Protein AF-A0A9Q7QWU2-F1 (afdb_monomer_lite)

Sequence (119 aa):
MKLTDIYSKIISEEPYNDMDVFFANYESFEEIPLVSRYSRLKLLKDELSGSGASSFLTGLAVFLLNTLRLLEVSRSESVFFAVTFTDFEGLEEQGTLIPNIFIYPKPASVGFFGKITRK

Structure (mmCIF, N/CA/C/O backbone):
data_AF-A0A9Q7QWU2-F1
#
_entry.id   AF-A0A9Q7QWU2-F1
#
loop_
_atom_site.group_PDB
_atom_site.id
_atom_site.type_symbol
_atom_site.label_atom_id
_atom_site.label_alt_id
_atom_site.label_comp_id
_atom_site.label_asym_id
_atom_site.label_entity_id
_atom_site.label_seq_id
_atom_site.pdbx_PDB_ins_code
_atom_site.Cartn_x
_atom_site.Cartn_y
_atom_site.Cartn_z
_atom_site.occupancy
_atom_site.B_iso_or_equiv
_atom_site.auth_seq_id
_atom_site.auth_comp_id
_atom_site.auth_asym_id
_atom_site.auth_atom_id
_atom_site.pdbx_PDB_model_num
ATOM 1 N N . MET A 1 1 ? -2.645 -2.140 22.406 1.00 55.16 1 MET A N 1
ATOM 2 C CA . MET A 1 1 ? -2.453 -3.444 21.731 1.00 55.16 1 MET A CA 1
ATOM 3 C C . MET A 1 1 ? -0.994 -3.574 21.271 1.00 55.16 1 MET A C 1
ATOM 5 O O . MET A 1 1 ? -0.345 -2.538 21.154 1.00 55.16 1 MET A O 1
ATOM 9 N N . LYS A 1 2 ? -0.432 -4.779 21.067 1.00 70.44 2 LYS A N 1
ATOM 10 C CA . LYS A 1 2 ? 0.942 -4.916 20.529 1.00 70.44 2 LYS A CA 1
ATOM 11 C C . LYS A 1 2 ? 0.918 -4.763 19.002 1.00 70.44 2 LYS A C 1
ATOM 13 O O . LYS A 1 2 ? -0.087 -5.065 18.368 1.00 70.44 2 LYS A O 1
ATOM 18 N N . LEU A 1 3 ? 2.031 -4.343 18.393 1.00 64.19 3 LEU A N 1
ATOM 19 C CA . LEU A 1 3 ? 2.160 -4.207 16.928 1.00 64.19 3 LEU A CA 1
ATOM 20 C C . LEU A 1 3 ? 1.817 -5.515 16.181 1.00 64.19 3 LEU A C 1
ATOM 22 O O . LEU A 1 3 ? 1.286 -5.496 15.075 1.00 64.19 3 LEU A O 1
ATOM 26 N N . THR A 1 4 ? 2.075 -6.653 16.828 1.00 70.06 4 THR A N 1
ATOM 27 C CA . THR A 1 4 ? 1.744 -8.005 16.359 1.00 70.06 4 THR A CA 1
ATOM 28 C C . THR A 1 4 ? 0.251 -8.225 16.142 1.00 70.06 4 THR A C 1
ATOM 30 O O . THR A 1 4 ? -0.129 -8.990 15.263 1.00 70.06 4 THR A O 1
ATOM 33 N N . ASP A 1 5 ? -0.593 -7.545 16.914 1.00 72.31 5 ASP A N 1
ATOM 34 C CA . ASP A 1 5 ? -2.045 -7.687 16.839 1.00 72.31 5 ASP A CA 1
ATOM 35 C C . ASP A 1 5 ? -2.628 -6.856 15.683 1.00 72.31 5 ASP A C 1
ATOM 37 O O . ASP A 1 5 ? -3.619 -7.245 15.072 1.00 72.31 5 ASP A O 1
ATOM 41 N N . ILE A 1 6 ? -1.984 -5.731 15.343 1.00 69.38 6 ILE A N 1
ATOM 42 C CA . ILE A 1 6 ? -2.285 -4.959 14.125 1.00 69.38 6 ILE A CA 1
ATOM 43 C C . ILE A 1 6 ? -1.855 -5.763 12.895 1.00 69.38 6 ILE A C 1
ATOM 45 O O . ILE A 1 6 ? -2.597 -5.855 11.917 1.00 69.38 6 ILE A O 1
ATOM 49 N N . TYR A 1 7 ? -0.677 -6.391 12.956 1.00 70.69 7 TYR A N 1
ATOM 50 C CA . TYR A 1 7 ? -0.184 -7.221 11.864 1.00 70.69 7 TYR A CA 1
ATOM 51 C C . TYR A 1 7 ? -1.113 -8.410 11.581 1.00 70.69 7 TYR A C 1
ATOM 53 O O . TYR A 1 7 ? -1.537 -8.574 10.444 1.00 70.69 7 TYR A O 1
ATOM 61 N N . SER A 1 8 ? -1.496 -9.184 12.599 1.00 72.12 8 SER A N 1
ATOM 62 C CA . SER A 1 8 ? -2.302 -10.404 12.424 1.00 72.12 8 SER A CA 1
ATOM 63 C C . SER A 1 8 ? -3.766 -10.173 12.042 1.00 72.12 8 SER A C 1
ATOM 65 O O . SER A 1 8 ? -4.400 -11.064 11.491 1.00 72.12 8 SER A O 1
ATOM 67 N N . LYS A 1 9 ? -4.343 -9.012 12.372 1.00 72.12 9 LYS A N 1
ATOM 68 C CA . LYS A 1 9 ? -5.763 -8.725 12.097 1.00 72.12 9 LYS A CA 1
ATOM 69 C C . LYS A 1 9 ? -5.988 -7.926 10.820 1.00 72.12 9 LYS A C 1
ATOM 71 O O . LYS A 1 9 ? -7.108 -7.892 10.313 1.00 72.12 9 LYS A O 1
ATOM 76 N N . ILE A 1 10 ? -4.964 -7.207 10.364 1.00 73.62 10 ILE A N 1
ATOM 77 C CA . ILE A 1 10 ? -5.092 -6.236 9.277 1.00 73.62 10 ILE A CA 1
ATOM 78 C C . ILE A 1 10 ? -4.071 -6.552 8.195 1.00 73.62 10 ILE A C 1
ATOM 80 O O . ILE A 1 10 ? -4.471 -6.886 7.090 1.00 73.62 10 ILE A O 1
ATOM 84 N N . ILE A 1 11 ? -2.775 -6.500 8.508 1.00 73.06 11 ILE A N 1
ATOM 85 C CA . ILE A 1 11 ? -1.712 -6.602 7.495 1.00 73.06 11 ILE A CA 1
ATOM 86 C C . ILE A 1 11 ? -1.637 -8.007 6.883 1.00 73.06 11 ILE A C 1
ATOM 88 O O . ILE A 1 11 ? -1.459 -8.127 5.677 1.00 73.06 11 ILE A O 1
ATOM 92 N N . SER A 1 12 ? -1.802 -9.070 7.674 1.00 73.31 12 SER A N 1
ATOM 93 C CA . SER A 1 12 ? -1.675 -10.449 7.185 1.00 73.31 12 SER A CA 1
ATOM 94 C C . SER A 1 12 ? -2.785 -10.887 6.228 1.00 73.31 12 SER A C 1
ATOM 96 O O . SER A 1 12 ? -2.641 -11.889 5.534 1.00 73.31 12 SER A O 1
ATOM 98 N N . GLU A 1 13 ? -3.890 -10.148 6.206 1.00 75.81 13 GLU A N 1
ATOM 99 C CA . GLU A 1 13 ? -5.056 -10.409 5.358 1.00 75.81 13 GLU A CA 1
ATOM 100 C C . GLU A 1 13 ? -5.039 -9.560 4.073 1.00 75.81 13 GLU A C 1
ATOM 102 O O . GLU A 1 13 ? -5.998 -9.563 3.297 1.00 75.81 13 GLU A O 1
ATOM 107 N N . GLU A 1 14 ? -3.997 -8.755 3.882 1.00 78.50 14 GLU A N 1
ATOM 108 C CA . GLU A 1 14 ? -3.809 -7.885 2.723 1.00 78.50 14 GLU A CA 1
ATOM 109 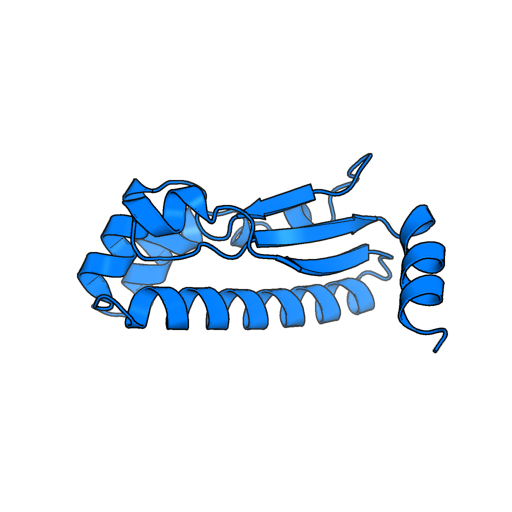C C . GLU A 1 14 ? -2.679 -8.437 1.831 1.00 78.50 14 GLU A C 1
ATOM 111 O O . GLU A 1 14 ? -1.892 -9.283 2.274 1.00 78.50 14 GLU A O 1
ATOM 116 N N . PRO A 1 15 ? -2.552 -7.965 0.576 1.00 65.38 15 PRO A N 1
ATOM 117 C CA . PRO A 1 15 ? -1.618 -8.529 -0.403 1.00 65.38 15 PRO A CA 1
ATOM 118 C C . PRO A 1 15 ? -0.137 -8.483 0.001 1.00 65.38 15 PRO A C 1
ATOM 120 O O . PRO A 1 15 ? 0.695 -9.091 -0.653 1.00 65.38 15 PRO A O 1
ATOM 123 N N . TYR A 1 16 ? 0.226 -7.793 1.083 1.00 70.25 16 TYR A N 1
ATOM 124 C CA . TYR A 1 16 ? 1.613 -7.638 1.540 1.00 70.25 16 TYR A CA 1
ATOM 125 C C . TYR A 1 16 ? 2.302 -8.933 1.945 1.00 70.25 16 TYR A C 1
ATOM 127 O O . TYR A 1 16 ? 3.530 -8.981 1.990 1.00 70.25 16 TYR A O 1
ATOM 135 N N . ASN A 1 17 ? 1.528 -9.961 2.291 1.00 72.12 17 ASN A N 1
ATOM 136 C CA . ASN A 1 17 ? 2.091 -11.273 2.585 1.00 72.12 17 ASN A CA 1
ATOM 137 C C . ASN A 1 17 ? 2.638 -11.963 1.331 1.00 72.12 17 ASN A C 1
ATOM 139 O O . ASN A 1 17 ? 3.480 -12.850 1.459 1.00 72.12 17 ASN A O 1
ATOM 143 N N . ASP A 1 18 ? 2.207 -11.530 0.146 1.00 82.31 18 ASP A N 1
ATOM 144 C CA . ASP A 1 18 ? 2.731 -11.981 -1.133 1.00 82.31 18 ASP A CA 1
ATOM 145 C C . ASP A 1 18 ? 3.186 -10.784 -1.979 1.00 82.31 18 ASP A C 1
ATOM 147 O O . ASP A 1 18 ? 2.431 -10.173 -2.739 1.00 82.31 18 ASP A O 1
ATOM 151 N N . MET A 1 19 ? 4.470 -10.447 -1.852 1.00 85.38 19 MET A N 1
ATOM 152 C CA . MET A 1 19 ? 5.065 -9.330 -2.586 1.00 85.38 19 MET A CA 1
ATOM 153 C C . MET A 1 19 ? 5.059 -9.538 -4.106 1.00 85.38 19 MET A C 1
ATOM 155 O O . MET A 1 19 ? 5.217 -8.557 -4.834 1.00 85.38 19 MET A O 1
ATOM 159 N N . ASP A 1 20 ? 4.855 -10.766 -4.600 1.00 87.62 20 ASP A N 1
ATOM 160 C CA . ASP A 1 20 ? 4.789 -11.044 -6.036 1.00 87.62 20 ASP A CA 1
ATOM 161 C C . ASP A 1 20 ? 3.553 -10.414 -6.683 1.00 87.62 20 ASP A C 1
ATOM 163 O O . ASP A 1 20 ? 3.600 -10.063 -7.862 1.00 87.62 20 ASP A O 1
ATOM 167 N N . VAL A 1 21 ? 2.502 -10.132 -5.904 1.00 88.56 21 VAL A N 1
ATOM 168 C CA . VAL A 1 21 ? 1.325 -9.388 -6.372 1.00 88.56 21 VAL A CA 1
ATOM 169 C C . VAL A 1 21 ? 1.717 -8.026 -6.954 1.00 88.56 21 VAL A C 1
ATOM 171 O O . VAL A 1 21 ? 1.144 -7.596 -7.950 1.00 88.56 21 VAL A O 1
ATOM 174 N N . PHE A 1 22 ? 2.730 -7.347 -6.410 1.00 89.81 22 PHE A N 1
ATOM 175 C CA . PHE A 1 22 ? 3.157 -6.038 -6.924 1.00 89.81 22 PHE A CA 1
ATOM 176 C C . PHE A 1 22 ? 3.992 -6.116 -8.212 1.00 89.81 22 PHE A C 1
ATOM 178 O O . PHE A 1 22 ? 4.219 -5.095 -8.858 1.00 89.81 22 PHE A O 1
ATOM 185 N N . PHE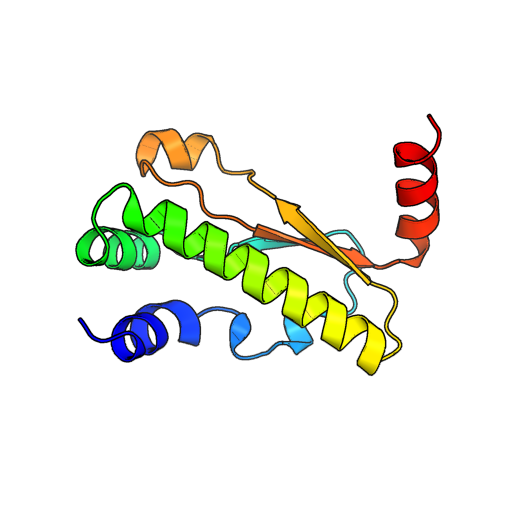 A 1 23 ? 4.440 -7.314 -8.586 1.00 89.62 23 PHE A N 1
ATOM 186 C CA . PHE A 1 23 ? 5.241 -7.584 -9.783 1.00 89.62 23 PHE A CA 1
ATOM 187 C C . PHE A 1 23 ? 4.508 -8.479 -10.787 1.00 89.62 23 PHE A C 1
ATOM 189 O O . PHE A 1 23 ? 5.112 -8.947 -11.750 1.00 89.62 23 PHE A O 1
ATOM 196 N N . ALA A 1 24 ? 3.215 -8.733 -10.576 1.00 87.00 24 ALA A N 1
ATOM 197 C CA . ALA A 1 24 ? 2.417 -9.490 -11.522 1.00 87.00 24 ALA A CA 1
ATOM 198 C C . ALA A 1 24 ? 2.385 -8.792 -12.894 1.00 87.00 24 ALA A C 1
ATOM 200 O O . ALA A 1 24 ? 2.531 -7.572 -13.013 1.00 87.00 24 ALA A O 1
ATOM 201 N N . ASN A 1 25 ? 2.193 -9.585 -13.948 1.00 84.44 25 ASN A N 1
ATOM 202 C CA . ASN A 1 25 ? 2.156 -9.085 -15.317 1.00 84.44 25 ASN A CA 1
ATOM 203 C C . ASN A 1 25 ? 0.799 -8.430 -15.620 1.00 84.44 25 ASN A C 1
ATOM 205 O O . ASN A 1 25 ? -0.071 -9.042 -16.238 1.00 84.44 25 ASN A O 1
ATOM 209 N N . TYR A 1 26 ? 0.614 -7.205 -15.134 1.00 84.88 26 TYR A N 1
ATOM 210 C CA . TYR A 1 26 ? -0.581 -6.409 -15.388 1.00 84.88 26 TYR A CA 1
ATOM 211 C C . TYR A 1 26 ? -0.599 -5.877 -16.827 1.00 84.88 26 TYR A C 1
ATOM 213 O O . TYR A 1 26 ? 0.415 -5.406 -17.342 1.00 84.88 26 TYR A O 1
ATOM 221 N N . GLU A 1 27 ? -1.762 -5.931 -17.481 1.00 80.81 27 GLU A N 1
ATOM 222 C CA . GLU A 1 27 ? -1.941 -5.377 -18.834 1.00 80.81 27 GLU A CA 1
ATOM 223 C C . GLU A 1 27 ? -1.984 -3.838 -18.829 1.00 80.81 27 GLU A C 1
ATOM 225 O O . GLU A 1 27 ? -1.599 -3.191 -19.806 1.00 80.81 27 GLU A O 1
ATOM 230 N N . SER A 1 28 ? -2.434 -3.247 -17.720 1.00 85.44 28 SER A N 1
ATOM 231 C CA . SER A 1 28 ? -2.576 -1.807 -17.508 1.00 85.44 28 SER A CA 1
ATOM 232 C C . SER A 1 28 ? -1.998 -1.374 -16.160 1.00 85.44 28 SER A C 1
ATOM 234 O O . SER A 1 28 ? -1.300 -2.132 -15.489 1.00 85.44 28 SER A O 1
ATOM 236 N N . PHE A 1 29 ? -2.238 -0.117 -15.784 1.00 90.12 29 PHE A N 1
ATOM 237 C CA . PHE A 1 29 ? -1.943 0.322 -14.428 1.00 90.12 29 PHE A CA 1
ATOM 238 C C . PHE A 1 29 ? -2.923 -0.308 -13.443 1.00 90.12 29 PHE A C 1
ATOM 240 O O . PHE A 1 29 ? -4.081 -0.521 -13.792 1.00 90.12 29 PHE A O 1
ATOM 247 N N . GLU A 1 30 ? -2.460 -0.523 -12.219 1.00 92.25 30 GLU A N 1
ATOM 248 C CA . GLU A 1 30 ? -3.284 -0.998 -11.113 1.00 92.25 30 GLU A CA 1
ATOM 249 C C . GLU A 1 30 ? -3.129 -0.091 -9.898 1.00 92.25 30 GLU A C 1
ATOM 251 O O . GLU A 1 30 ? -2.080 0.524 -9.690 1.00 92.25 30 GLU A O 1
ATOM 256 N N . GLU A 1 31 ? -4.165 -0.046 -9.069 1.00 91.81 31 GLU A N 1
ATOM 257 C CA . GLU A 1 31 ? -4.140 0.599 -7.760 1.00 91.81 31 GLU A CA 1
ATOM 258 C C . GLU A 1 31 ? -4.591 -0.398 -6.701 1.00 91.81 31 GLU A C 1
ATOM 260 O O . GLU A 1 31 ? -5.756 -0.784 -6.640 1.00 91.81 31 GLU A O 1
ATOM 265 N N . ILE A 1 32 ? -3.654 -0.821 -5.855 1.00 91.12 32 ILE A N 1
ATOM 266 C CA . ILE A 1 32 ? -3.932 -1.790 -4.797 1.00 91.12 32 ILE A CA 1
ATOM 267 C C . ILE A 1 32 ? -4.105 -1.037 -3.476 1.00 91.12 32 ILE A C 1
ATOM 269 O O . ILE A 1 32 ? -3.122 -0.470 -2.982 1.00 91.12 32 ILE A O 1
ATOM 273 N N . PRO A 1 33 ? -5.309 -1.018 -2.875 1.00 90.25 33 PRO A N 1
ATOM 274 C CA . PRO A 1 33 ? -5.532 -0.343 -1.606 1.00 90.25 33 PRO A CA 1
ATOM 275 C C . PRO A 1 33 ? -4.755 -1.013 -0.486 1.00 90.25 33 PRO A C 1
ATOM 277 O O . PRO A 1 33 ? -4.682 -2.240 -0.401 1.00 90.25 33 PRO A O 1
ATOM 280 N N . LEU A 1 34 ? -4.226 -0.197 0.425 1.00 87.25 34 LEU A N 1
ATOM 281 C CA . LEU A 1 34 ? -3.528 -0.725 1.585 1.00 87.25 34 LEU A CA 1
ATOM 282 C C . LEU A 1 34 ? -4.455 -1.488 2.546 1.00 87.25 34 LEU A C 1
ATOM 284 O O . LEU A 1 34 ? -4.030 -2.380 3.284 1.00 87.25 34 LEU A O 1
ATOM 288 N N . VAL A 1 35 ? -5.721 -1.092 2.591 1.00 86.00 35 VAL A N 1
ATOM 289 C CA . VAL A 1 35 ? -6.749 -1.799 3.343 1.00 86.00 35 VAL A CA 1
ATOM 290 C C . VAL A 1 35 ? -7.941 -1.965 2.424 1.00 86.00 35 VAL A C 1
ATOM 292 O O . VAL A 1 35 ? -8.632 -1.003 2.114 1.00 86.00 35 VAL A O 1
ATOM 295 N N . SER A 1 36 ? -8.193 -3.190 1.983 1.00 79.19 36 SER A N 1
ATOM 296 C CA . SER A 1 36 ? -9.210 -3.467 0.964 1.00 79.19 36 SER A CA 1
ATOM 297 C C . SER A 1 36 ? -10.631 -3.594 1.528 1.00 79.19 36 SER A C 1
ATOM 299 O O . SER A 1 36 ? -11.593 -3.654 0.768 1.00 79.19 36 SER A O 1
ATOM 301 N N . ARG A 1 37 ? -10.807 -3.656 2.861 1.00 77.81 37 ARG A N 1
ATOM 302 C CA . ARG A 1 37 ? -12.140 -3.727 3.501 1.00 77.81 37 ARG A CA 1
ATOM 303 C C . ARG A 1 37 ? -12.304 -2.703 4.617 1.00 77.81 37 ARG A C 1
ATOM 305 O O . ARG A 1 37 ? -11.550 -2.714 5.589 1.00 77.81 37 ARG A O 1
ATOM 312 N N . TYR A 1 38 ? -13.388 -1.931 4.567 1.00 75.12 38 TYR A N 1
ATOM 313 C CA . TYR A 1 38 ? -13.707 -0.923 5.585 1.00 75.12 38 TYR A CA 1
ATOM 314 C C . TYR A 1 38 ? -13.900 -1.489 7.001 1.00 75.12 38 TYR A C 1
ATOM 316 O O . TYR A 1 38 ? -13.600 -0.809 7.980 1.00 75.12 38 TYR A O 1
ATOM 324 N N . SER A 1 39 ? -14.305 -2.756 7.148 1.00 77.38 39 SER A N 1
ATOM 325 C CA . SER A 1 39 ? -14.354 -3.413 8.463 1.00 77.38 39 SER A CA 1
ATOM 326 C C . SER A 1 39 ? -12.977 -3.503 9.134 1.00 77.38 39 SER A C 1
ATOM 328 O O . SER A 1 39 ? -12.883 -3.360 10.351 1.00 77.38 39 SER A O 1
ATOM 330 N N . ARG A 1 40 ? -11.901 -3.676 8.354 1.00 81.62 40 ARG A N 1
ATOM 331 C CA . ARG A 1 40 ? -10.515 -3.691 8.848 1.00 81.62 40 ARG A CA 1
ATOM 332 C C . ARG A 1 40 ? -10.005 -2.287 9.158 1.00 81.62 40 ARG A C 1
ATOM 334 O O . ARG A 1 40 ? -9.321 -2.099 10.160 1.00 81.62 40 ARG A O 1
ATOM 341 N N . LEU A 1 41 ? -10.402 -1.295 8.358 1.00 82.69 41 LEU A N 1
ATOM 342 C CA . LEU A 1 41 ? -10.122 0.113 8.652 1.00 82.69 41 LEU A CA 1
ATOM 343 C C . LEU A 1 41 ? -10.753 0.536 9.984 1.00 82.69 41 LEU A C 1
ATOM 345 O O . LEU A 1 41 ? -10.109 1.214 10.781 1.00 82.69 41 LEU A O 1
ATOM 349 N N . LYS A 1 42 ? -11.987 0.101 10.258 1.00 82.94 42 LYS A N 1
ATOM 350 C CA . LYS A 1 42 ? -12.655 0.372 11.534 1.00 82.94 42 LYS A CA 1
ATOM 351 C C . LYS A 1 42 ? -11.855 -0.172 12.721 1.00 82.94 42 LYS A C 1
ATOM 353 O O . LYS A 1 42 ? -11.584 0.585 13.644 1.00 82.94 42 LYS A O 1
ATOM 358 N N . LEU A 1 43 ? -11.397 -1.427 12.649 1.00 82.25 43 LEU A N 1
ATOM 359 C CA . LEU A 1 43 ? -10.533 -2.015 13.682 1.00 82.25 43 LEU A CA 1
ATOM 360 C C . LEU A 1 43 ? -9.249 -1.200 13.886 1.00 82.25 43 LEU A C 1
ATOM 362 O O . LEU A 1 43 ? -8.848 -0.961 15.019 1.00 82.25 43 LEU A O 1
ATOM 366 N N . LEU A 1 44 ? -8.623 -0.734 12.801 1.00 83.06 44 LEU A N 1
ATOM 367 C CA . LEU A 1 44 ? -7.427 0.106 12.889 1.00 83.06 44 LEU A CA 1
ATOM 368 C C . LEU A 1 44 ? -7.701 1.426 13.621 1.00 83.06 44 LEU A C 1
ATOM 370 O O . LEU A 1 44 ? -6.902 1.853 14.451 1.00 83.06 44 LEU A O 1
ATOM 374 N N . LYS A 1 45 ? -8.819 2.079 13.297 1.00 84.38 45 LYS A N 1
ATOM 375 C CA . LYS A 1 45 ? -9.219 3.365 13.879 1.00 84.38 45 LYS A CA 1
ATOM 376 C C . LYS A 1 45 ? -9.581 3.248 15.355 1.00 84.38 45 LYS A C 1
ATOM 378 O O . LYS A 1 45 ? -9.175 4.109 16.136 1.00 84.38 45 LYS A O 1
ATOM 383 N N . ASP A 1 46 ? -10.309 2.194 15.716 1.00 84.38 46 ASP A N 1
ATOM 384 C CA . ASP A 1 46 ? -10.682 1.904 17.102 1.00 84.38 46 ASP A CA 1
ATOM 385 C C . ASP A 1 46 ? -9.422 1.714 17.972 1.00 84.38 46 ASP A C 1
ATOM 387 O O . ASP A 1 46 ? -9.391 2.136 19.126 1.00 84.38 46 ASP A O 1
ATOM 391 N N . GLU A 1 47 ? -8.350 1.160 17.396 1.00 82.06 47 GLU A N 1
ATOM 392 C CA . GLU A 1 47 ? -7.083 0.902 18.092 1.00 82.06 47 GLU A CA 1
ATOM 393 C C . GLU A 1 47 ? -6.111 2.093 18.106 1.00 82.06 47 GLU A C 1
ATOM 395 O O . GLU A 1 47 ? -5.395 2.293 19.088 1.00 82.06 47 GLU A O 1
ATOM 400 N N . LEU A 1 48 ? -6.037 2.881 17.026 1.00 77.81 48 LEU A N 1
ATOM 401 C CA . LEU A 1 48 ? -4.997 3.906 16.852 1.00 77.81 48 LEU A CA 1
ATOM 402 C C . LEU A 1 48 ? -5.439 5.341 17.149 1.00 77.81 48 LEU A C 1
ATOM 404 O O . LEU A 1 48 ? -4.618 6.248 17.022 1.00 77.81 48 LEU A O 1
ATOM 408 N N . SER A 1 49 ? -6.676 5.570 17.600 1.00 71.56 49 SER A N 1
ATOM 409 C CA . SER A 1 49 ? -7.310 6.899 17.677 1.00 71.56 49 SER A CA 1
ATOM 410 C C . SER A 1 49 ? -7.414 7.588 16.300 1.00 71.56 49 SER A C 1
ATOM 412 O O . SER A 1 49 ? -6.694 7.253 15.359 1.00 71.56 49 SER A O 1
ATOM 414 N N . GLY A 1 50 ? -8.339 8.544 16.147 1.00 68.31 50 GLY A N 1
ATOM 415 C CA . GLY A 1 50 ? -8.766 9.046 14.828 1.00 68.31 50 GLY A CA 1
ATOM 416 C C . GLY A 1 50 ? -7.630 9.441 13.869 1.00 68.31 50 GLY A C 1
ATOM 417 O O . GLY A 1 50 ? -7.576 8.943 12.749 1.00 68.31 50 GLY A O 1
ATOM 418 N N . SER A 1 51 ? -6.683 10.280 14.303 1.00 73.75 51 SER A N 1
ATOM 419 C CA . SER A 1 51 ? -5.551 10.725 13.467 1.00 73.75 51 SER A CA 1
ATOM 420 C C . SER A 1 51 ? -4.394 9.718 13.380 1.00 73.75 51 SER A C 1
ATOM 422 O O . SER A 1 51 ? -3.541 9.822 12.489 1.00 73.75 51 SER A O 1
ATOM 424 N N . GLY A 1 52 ? -4.350 8.731 14.280 1.00 82.75 52 GLY A N 1
ATOM 425 C CA . GLY A 1 52 ? -3.298 7.717 14.307 1.00 82.75 52 GLY A CA 1
ATOM 426 C C . GLY A 1 52 ? -3.428 6.703 13.174 1.00 82.75 52 GLY A C 1
ATOM 427 O O . GLY A 1 52 ? -2.411 6.298 12.615 1.00 82.75 52 GLY A O 1
ATOM 428 N N . ALA A 1 53 ? -4.653 6.364 12.759 1.00 85.50 53 ALA A N 1
ATOM 429 C CA . ALA A 1 53 ? -4.887 5.460 11.631 1.00 85.50 53 ALA A CA 1
ATOM 430 C C . ALA A 1 53 ? -4.341 6.031 10.310 1.00 85.50 53 ALA A C 1
ATOM 432 O O . ALA A 1 53 ? -3.584 5.353 9.617 1.00 85.50 53 ALA A O 1
ATOM 433 N N . SER A 1 54 ? -4.638 7.297 9.997 1.00 86.50 54 SER A N 1
ATOM 434 C CA . SER A 1 54 ? -4.126 7.969 8.791 1.00 86.50 54 SER A CA 1
ATOM 435 C C . SER A 1 54 ? -2.598 8.037 8.773 1.00 86.50 54 SER A C 1
ATOM 437 O O . SER A 1 54 ? -1.963 7.747 7.756 1.00 86.50 54 SER A O 1
ATOM 439 N N . SER A 1 55 ? -1.998 8.389 9.915 1.00 87.50 55 SER A N 1
ATOM 440 C CA . SER A 1 55 ? -0.541 8.484 10.061 1.00 87.50 55 SER A CA 1
ATOM 441 C C . SER A 1 55 ? 0.123 7.118 9.882 1.00 87.50 55 SER A C 1
ATOM 443 O O . SER A 1 55 ? 1.126 7.000 9.180 1.00 87.50 55 SER A O 1
ATOM 445 N N . PHE A 1 56 ? -0.471 6.075 10.466 1.00 88.31 56 PHE A N 1
ATOM 446 C CA . PHE A 1 56 ? -0.002 4.701 10.337 1.00 88.31 56 PHE A CA 1
ATOM 447 C C . PHE A 1 56 ? -0.076 4.201 8.895 1.00 88.31 56 PHE A C 1
ATOM 449 O O . PHE A 1 56 ? 0.927 3.719 8.374 1.00 88.31 56 PHE A O 1
ATOM 456 N N . LEU A 1 57 ? -1.226 4.355 8.230 1.00 89.06 57 LEU A N 1
ATOM 457 C CA . LEU A 1 57 ? -1.408 3.910 6.847 1.00 89.06 57 LEU A CA 1
ATOM 458 C C . LEU A 1 57 ? -0.460 4.636 5.894 1.00 89.06 57 LEU A C 1
ATOM 460 O O . LEU A 1 57 ? 0.150 4.006 5.037 1.00 89.06 57 LEU A O 1
ATOM 464 N N . THR A 1 58 ? -0.272 5.943 6.080 1.00 90.44 58 THR A N 1
ATOM 465 C CA . THR A 1 58 ? 0.679 6.720 5.274 1.00 90.44 58 THR A CA 1
ATOM 466 C C . THR A 1 58 ? 2.114 6.242 5.496 1.00 90.44 58 THR A C 1
ATOM 468 O O . THR A 1 58 ? 2.852 6.030 4.535 1.00 90.44 58 THR A O 1
ATOM 471 N N . GLY A 1 59 ? 2.512 6.017 6.753 1.00 91.00 59 GLY A N 1
ATOM 472 C CA . GLY A 1 59 ? 3.829 5.471 7.081 1.00 91.00 59 GLY A CA 1
ATOM 473 C C . GLY A 1 59 ? 4.053 4.083 6.476 1.00 91.00 59 GLY A C 1
ATOM 474 O O . GLY A 1 59 ? 5.109 3.830 5.896 1.00 91.00 59 GLY A O 1
ATOM 475 N N . LEU A 1 60 ? 3.041 3.214 6.541 1.00 89.62 60 LEU A N 1
ATOM 476 C CA . LEU A 1 60 ? 3.065 1.886 5.931 1.00 89.62 60 LEU A CA 1
ATOM 477 C C . LEU A 1 60 ? 3.182 1.966 4.402 1.00 89.62 60 LEU A C 1
ATOM 479 O O . LEU A 1 60 ? 3.987 1.238 3.826 1.00 89.62 60 LEU A O 1
ATOM 483 N N . ALA A 1 61 ? 2.458 2.884 3.755 1.00 92.31 61 ALA A N 1
ATOM 484 C CA . ALA A 1 61 ? 2.528 3.104 2.308 1.00 92.31 61 ALA A CA 1
ATOM 485 C C . ALA A 1 61 ? 3.942 3.490 1.867 1.00 92.31 61 ALA A C 1
ATOM 487 O O . ALA A 1 61 ? 4.482 2.933 0.914 1.00 92.31 61 ALA A O 1
ATOM 488 N N . VAL A 1 62 ? 4.561 4.430 2.587 1.00 92.75 62 VAL A N 1
ATOM 489 C CA . VAL A 1 62 ? 5.924 4.889 2.302 1.00 92.75 62 VAL A CA 1
ATOM 490 C C . VAL A 1 62 ? 6.938 3.778 2.557 1.00 92.75 62 VAL A C 1
ATOM 492 O O . VAL A 1 62 ? 7.854 3.596 1.754 1.00 92.75 62 VAL A O 1
ATOM 495 N N . PHE A 1 63 ? 6.789 3.023 3.647 1.00 91.94 63 PHE A N 1
ATOM 496 C CA . PHE A 1 63 ? 7.634 1.862 3.917 1.00 91.94 63 PHE A CA 1
ATOM 497 C C . PHE A 1 63 ? 7.557 0.853 2.767 1.00 91.94 63 PHE A C 1
ATOM 499 O O . PHE A 1 63 ? 8.582 0.522 2.173 1.00 91.94 63 PHE A O 1
ATOM 506 N N . LEU A 1 64 ? 6.342 0.454 2.388 1.00 90.94 64 LEU A N 1
ATOM 507 C CA . LEU A 1 64 ? 6.102 -0.506 1.319 1.00 90.94 64 LEU A CA 1
ATOM 508 C C . LEU A 1 64 ? 6.637 -0.015 -0.029 1.00 90.94 64 LEU A C 1
ATOM 510 O O . LEU A 1 64 ? 7.314 -0.769 -0.721 1.00 90.94 64 LEU A O 1
ATOM 514 N N . LEU A 1 65 ? 6.415 1.255 -0.378 1.00 94.00 65 LEU A N 1
ATOM 515 C CA . LEU A 1 65 ? 6.953 1.857 -1.599 1.00 94.00 65 LEU A CA 1
ATOM 516 C C . LEU A 1 65 ? 8.482 1.740 -1.664 1.00 94.00 65 LEU A C 1
ATOM 518 O O . LEU A 1 65 ? 9.038 1.412 -2.712 1.00 94.00 65 LEU A O 1
ATOM 522 N N . ASN A 1 66 ? 9.175 2.009 -0.555 1.00 92.50 66 ASN A N 1
ATOM 523 C CA . ASN A 1 66 ? 10.630 1.884 -0.503 1.00 92.50 66 ASN A CA 1
ATOM 524 C C . ASN A 1 66 ? 11.075 0.422 -0.621 1.00 92.50 66 ASN A C 1
ATOM 526 O O . ASN A 1 66 ? 12.023 0.137 -1.352 1.00 92.50 66 ASN A O 1
ATOM 530 N N . THR A 1 67 ? 10.369 -0.510 0.020 1.00 91.81 67 THR A N 1
ATOM 531 C CA . THR A 1 67 ? 10.627 -1.948 -0.128 1.00 91.81 67 THR A CA 1
ATOM 532 C C . THR A 1 67 ? 10.440 -2.409 -1.573 1.00 91.81 67 THR A C 1
ATOM 534 O O . THR A 1 67 ? 11.306 -3.098 -2.106 1.00 91.81 67 THR A O 1
ATOM 537 N N . LEU A 1 68 ? 9.367 -1.983 -2.242 1.00 91.56 68 LEU A N 1
ATOM 538 C CA . LEU A 1 68 ? 9.096 -2.315 -3.642 1.00 91.56 68 LEU A CA 1
ATOM 539 C C . LEU A 1 68 ? 10.172 -1.778 -4.585 1.00 91.56 68 LEU A C 1
ATOM 541 O O . LEU A 1 68 ? 10.598 -2.492 -5.485 1.00 91.56 68 LEU A O 1
ATOM 545 N N . ARG A 1 69 ? 10.678 -0.562 -4.347 1.00 90.19 69 ARG A N 1
ATOM 546 C CA . ARG A 1 69 ? 11.805 -0.003 -5.114 1.00 90.19 69 ARG A CA 1
ATOM 547 C C . ARG A 1 69 ? 13.090 -0.809 -4.942 1.00 90.19 69 ARG A C 1
ATOM 549 O O . ARG A 1 69 ? 13.811 -1.024 -5.908 1.00 90.19 69 ARG A O 1
ATOM 556 N N . LEU A 1 70 ? 13.383 -1.270 -3.727 1.00 90.38 70 LEU A N 1
ATOM 557 C CA . LEU A 1 70 ? 14.539 -2.140 -3.494 1.00 90.38 70 LEU A CA 1
ATOM 558 C C . LEU A 1 70 ? 14.370 -3.491 -4.202 1.00 90.38 70 LEU A C 1
ATOM 560 O O . LEU A 1 70 ? 15.316 -3.989 -4.815 1.00 90.38 70 LEU A O 1
ATOM 564 N N . LEU A 1 71 ? 13.162 -4.062 -4.155 1.00 90.50 71 LEU A N 1
ATOM 565 C CA . LEU A 1 71 ? 12.849 -5.327 -4.814 1.00 90.50 71 LEU A CA 1
ATOM 566 C C . LEU A 1 71 ? 12.910 -5.216 -6.339 1.00 90.50 71 LEU A C 1
ATOM 568 O O . LEU A 1 71 ? 13.500 -6.096 -6.957 1.00 90.50 71 LEU A O 1
ATOM 572 N N . GLU A 1 72 ? 12.390 -4.133 -6.923 1.00 89.94 72 GLU A N 1
ATOM 573 C CA . GLU A 1 72 ? 12.476 -3.830 -8.360 1.00 89.94 72 GLU A CA 1
ATOM 574 C C . GLU A 1 72 ? 13.923 -3.931 -8.849 1.00 89.94 72 GLU A C 1
ATOM 576 O O . GLU A 1 72 ? 14.224 -4.714 -9.751 1.00 89.94 72 GLU A O 1
ATOM 581 N N . VAL A 1 73 ? 14.833 -3.214 -8.182 1.00 87.44 73 VAL A N 1
ATOM 582 C CA . VAL A 1 73 ? 16.266 -3.232 -8.503 1.00 87.44 73 VAL A CA 1
ATOM 583 C C . VAL A 1 73 ? 16.848 -4.637 -8.348 1.00 87.44 73 VAL A C 1
ATOM 585 O O . VAL A 1 73 ? 17.578 -5.098 -9.222 1.00 87.44 73 VAL A O 1
ATOM 588 N N . SER A 1 74 ? 16.518 -5.344 -7.263 1.00 89.31 74 SER A N 1
ATOM 589 C CA . SER A 1 74 ? 17.058 -6.688 -7.012 1.00 89.31 74 SER A CA 1
ATOM 590 C C . SER A 1 74 ? 16.571 -7.744 -8.009 1.00 89.31 74 SER A C 1
ATOM 592 O O . SER A 1 74 ? 17.310 -8.672 -8.331 1.00 89.31 74 SER A O 1
ATOM 594 N N . ARG A 1 75 ? 15.340 -7.598 -8.511 1.00 85.88 75 ARG A N 1
ATOM 595 C CA . ARG A 1 75 ? 14.701 -8.525 -9.451 1.00 85.88 75 ARG A CA 1
ATOM 596 C C . ARG A 1 75 ? 14.993 -8.177 -10.911 1.00 85.88 75 ARG A C 1
ATOM 598 O O . ARG A 1 75 ? 14.618 -8.940 -11.789 1.00 85.88 75 ARG A O 1
ATOM 605 N N . SER A 1 76 ? 15.693 -7.066 -11.172 1.00 84.88 76 SER A N 1
ATOM 606 C CA . SER A 1 76 ? 15.882 -6.514 -12.525 1.00 84.88 76 SER A CA 1
ATOM 607 C C . SER A 1 76 ? 14.556 -6.285 -13.260 1.00 84.88 76 SER A C 1
ATOM 609 O O . SER A 1 76 ? 14.491 -6.357 -14.487 1.00 84.88 76 SER A O 1
ATOM 611 N N . GLU A 1 77 ? 13.502 -6.012 -12.494 1.00 82.88 77 GLU A N 1
ATOM 612 C CA . GLU A 1 77 ? 12.183 -5.708 -13.023 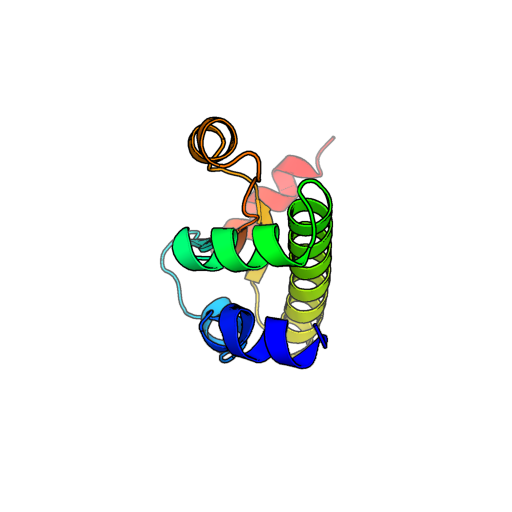1.00 82.88 77 GLU A CA 1
ATOM 613 C C . GLU A 1 77 ? 12.117 -4.244 -13.439 1.00 82.88 77 GLU A C 1
ATOM 615 O O . GLU A 1 77 ? 12.888 -3.395 -12.994 1.00 82.88 77 GLU A O 1
ATOM 620 N N . SER A 1 78 ? 11.175 -3.936 -14.319 1.00 83.62 78 SER A N 1
ATOM 621 C CA . SER A 1 78 ? 10.970 -2.581 -14.809 1.00 83.62 78 SER A CA 1
ATOM 622 C C . SER A 1 78 ? 9.524 -2.211 -14.507 1.00 83.62 78 SER A C 1
ATOM 624 O O . SER A 1 78 ? 8.643 -2.315 -15.362 1.00 83.62 78 SER A O 1
ATOM 626 N N . VAL A 1 79 ? 9.273 -1.765 -13.270 1.00 87.62 79 VAL A N 1
ATOM 627 C CA . VAL A 1 79 ? 7.943 -1.341 -12.789 1.00 87.62 79 VAL A CA 1
ATOM 628 C C . VAL A 1 79 ? 8.035 0.047 -12.149 1.00 87.62 79 VAL A C 1
ATOM 630 O O . VAL A 1 79 ? 9.029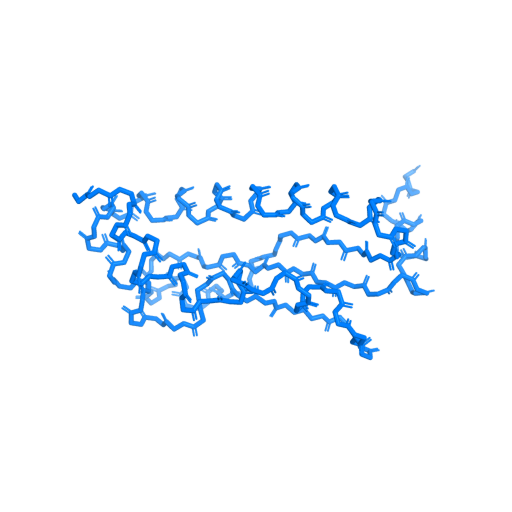 0.392 -11.512 1.00 87.62 79 VAL A O 1
ATOM 633 N N . PHE A 1 80 ? 7.032 0.898 -12.363 1.00 88.38 80 PHE A N 1
ATOM 634 C CA . PHE A 1 80 ? 6.892 2.157 -11.636 1.00 88.38 80 PHE A CA 1
ATOM 635 C C . PHE A 1 80 ? 5.890 1.998 -10.497 1.00 88.38 80 PHE A C 1
ATOM 637 O O . PHE A 1 80 ? 4.759 1.575 -10.721 1.00 88.38 80 PHE A O 1
ATOM 644 N N . PHE A 1 81 ? 6.316 2.394 -9.298 1.00 92.31 81 PHE A N 1
ATOM 645 C CA . PHE A 1 81 ? 5.488 2.400 -8.100 1.00 92.31 81 PHE A CA 1
ATOM 646 C C . PHE A 1 81 ? 5.282 3.821 -7.577 1.00 92.31 81 PHE A C 1
ATOM 648 O O . PHE A 1 81 ? 6.232 4.614 -7.506 1.00 92.31 81 PHE A O 1
ATOM 655 N N . ALA A 1 82 ? 4.060 4.114 -7.141 1.00 93.62 82 ALA A N 1
ATOM 656 C CA . ALA A 1 82 ? 3.714 5.342 -6.436 1.00 93.62 82 ALA A CA 1
ATOM 657 C C . ALA A 1 82 ? 2.687 5.071 -5.330 1.00 93.62 82 ALA A C 1
ATOM 659 O O . ALA A 1 82 ? 2.078 4.008 -5.281 1.00 93.62 82 ALA A O 1
ATOM 660 N N . VAL A 1 83 ? 2.508 6.049 -4.442 1.00 94.81 83 VAL A N 1
ATOM 661 C CA . VAL A 1 83 ? 1.388 6.066 -3.496 1.00 94.81 83 VAL A CA 1
ATOM 662 C C . VAL A 1 83 ? 0.340 7.026 -4.037 1.00 94.81 83 VAL A C 1
ATOM 664 O O . VAL A 1 83 ? 0.672 8.173 -4.348 1.00 94.81 83 VAL A O 1
ATOM 667 N N . THR A 1 84 ? -0.903 6.567 -4.144 1.00 94.06 84 THR A N 1
ATOM 668 C CA . THR A 1 84 ? -2.038 7.387 -4.582 1.00 94.06 84 THR A CA 1
ATOM 669 C C . THR A 1 84 ? -3.134 7.412 -3.526 1.00 94.06 84 THR A C 1
ATOM 671 O O . THR A 1 84 ? -3.213 6.551 -2.651 1.00 94.06 84 THR A O 1
ATOM 674 N N . PHE A 1 85 ? -3.968 8.444 -3.600 1.00 91.25 85 PHE A N 1
ATOM 675 C CA . PHE A 1 85 ? -5.158 8.613 -2.779 1.00 91.25 85 PHE A CA 1
ATOM 676 C C . PHE A 1 85 ? -6.303 8.939 -3.727 1.00 91.25 85 PHE A C 1
ATOM 678 O O . PHE A 1 85 ? -6.240 9.953 -4.423 1.00 91.25 85 PHE A O 1
ATOM 685 N N . THR A 1 86 ? -7.296 8.058 -3.796 1.00 84.56 86 THR A N 1
ATOM 686 C CA . THR A 1 86 ? -8.373 8.148 -4.795 1.00 84.56 86 THR A CA 1
ATOM 687 C C . THR A 1 86 ? -9.768 8.134 -4.179 1.00 84.56 86 THR A C 1
ATOM 689 O O . THR A 1 86 ? -10.662 8.785 -4.711 1.00 84.56 86 THR A O 1
ATOM 692 N N . ASP A 1 87 ? -9.950 7.493 -3.022 1.00 84.12 87 ASP A N 1
ATOM 693 C CA . ASP A 1 87 ? -11.245 7.367 -2.340 1.00 84.12 87 ASP A CA 1
ATOM 694 C C . ASP A 1 87 ? -11.554 8.568 -1.421 1.00 84.12 87 ASP A C 1
ATOM 696 O O . ASP A 1 87 ? -11.568 8.468 -0.191 1.00 84.12 87 ASP A O 1
ATOM 700 N N . PHE A 1 88 ? -11.746 9.747 -2.020 1.00 83.81 88 PHE A N 1
ATOM 701 C CA . PHE A 1 88 ? -12.125 10.958 -1.279 1.00 83.81 88 PHE A CA 1
ATOM 702 C C . PHE A 1 88 ? -13.582 10.935 -0.800 1.00 83.81 88 PHE A C 1
ATOM 704 O O . PHE A 1 88 ? -13.889 11.567 0.205 1.00 83.81 88 PHE A O 1
ATOM 711 N N . GLU A 1 89 ? -14.461 10.183 -1.462 1.00 79.12 89 GLU A N 1
ATOM 712 C CA . GLU A 1 89 ? -15.835 9.964 -0.990 1.00 79.12 89 GLU A CA 1
ATOM 713 C C . GLU A 1 89 ? -15.822 9.135 0.304 1.00 79.12 89 GLU A C 1
ATOM 715 O O . GLU A 1 89 ? -16.397 9.537 1.318 1.00 79.12 89 GLU A O 1
ATOM 720 N N . GLY A 1 90 ? -15.040 8.051 0.338 1.00 74.38 90 GLY A N 1
ATOM 721 C CA . GLY A 1 90 ? -14.807 7.265 1.545 1.00 74.38 90 GLY A CA 1
ATOM 722 C C . GLY A 1 90 ? -14.136 8.056 2.672 1.00 74.38 90 GLY A C 1
ATOM 723 O O . GLY A 1 90 ? -14.365 7.756 3.844 1.00 74.38 90 GLY A O 1
ATOM 724 N N . LEU A 1 91 ? -13.363 9.109 2.374 1.00 79.88 91 LEU A N 1
ATOM 725 C CA . LEU A 1 91 ? -12.858 10.028 3.402 1.00 79.88 91 LEU A CA 1
ATOM 726 C C . LEU A 1 91 ? -13.994 10.773 4.113 1.00 79.88 91 LEU A C 1
ATOM 728 O O . LEU A 1 91 ? -13.918 10.930 5.331 1.00 79.88 91 LEU A O 1
ATOM 732 N N . GLU A 1 92 ? -15.023 11.231 3.403 1.00 77.38 92 GLU A N 1
ATOM 733 C CA . GLU A 1 92 ? -16.147 11.941 4.028 1.00 77.38 92 GLU A CA 1
ATOM 734 C C . GLU A 1 92 ? -16.946 11.015 4.954 1.00 77.38 92 GLU A C 1
ATOM 736 O O . GLU A 1 92 ? -17.333 11.412 6.054 1.00 77.38 92 GLU A O 1
ATOM 741 N N . GLU A 1 93 ? -17.119 9.753 4.559 1.00 77.94 93 GLU A N 1
ATOM 742 C CA . GLU A 1 93 ? -17.866 8.762 5.338 1.00 77.94 93 GLU A CA 1
ATOM 743 C C . GLU A 1 93 ? -17.057 8.162 6.498 1.00 77.94 93 GLU A C 1
ATOM 745 O O . GLU A 1 93 ? -17.570 7.953 7.600 1.00 77.94 93 GLU A O 1
ATOM 750 N N . GLN A 1 94 ? -15.782 7.852 6.258 1.00 74.50 94 GLN A N 1
ATOM 751 C CA . GLN A 1 94 ? -14.932 7.100 7.183 1.00 74.50 94 GLN A CA 1
ATOM 752 C C . GLN A 1 94 ? -13.926 7.986 7.917 1.00 74.50 94 GLN A C 1
ATOM 754 O O . GLN A 1 94 ? -13.282 7.512 8.852 1.00 74.50 94 GLN A O 1
ATOM 759 N N . GLY A 1 95 ? -13.743 9.250 7.540 1.00 80.19 95 GLY A N 1
ATOM 760 C CA . GLY A 1 95 ? -12.790 10.169 8.171 1.00 80.19 95 GLY A CA 1
ATOM 761 C C . GLY A 1 95 ? -11.320 9.749 8.037 1.00 80.19 95 GLY A C 1
ATOM 762 O O . GLY A 1 95 ? -10.471 10.218 8.795 1.00 80.19 95 GLY A O 1
ATOM 763 N N . THR A 1 96 ? -10.993 8.818 7.136 1.00 84.06 96 THR A N 1
ATOM 764 C CA . THR A 1 96 ? -9.624 8.335 6.910 1.00 84.06 96 THR A CA 1
ATOM 765 C C . THR A 1 96 ? -9.444 7.950 5.448 1.00 84.06 96 THR A C 1
ATOM 767 O O . THR A 1 96 ? -10.177 7.109 4.941 1.00 84.06 96 THR A O 1
ATOM 770 N N . LEU A 1 97 ? -8.440 8.537 4.792 1.00 86.88 97 LEU A N 1
ATOM 771 C CA . LEU A 1 97 ? -8.028 8.145 3.447 1.00 86.88 97 LEU A CA 1
ATOM 772 C C . LEU A 1 97 ? -7.200 6.862 3.505 1.00 86.88 97 LEU A C 1
ATOM 774 O O . LEU A 1 97 ? -6.223 6.784 4.255 1.00 86.88 97 LEU A O 1
ATOM 778 N N . ILE A 1 98 ? -7.560 5.886 2.677 1.00 89.56 98 ILE A N 1
ATOM 779 C CA . ILE A 1 98 ? -6.775 4.668 2.482 1.00 89.56 98 ILE A CA 1
ATOM 780 C C . ILE A 1 98 ? -5.794 4.932 1.330 1.00 89.56 98 ILE A C 1
ATOM 782 O O . ILE A 1 98 ? -6.240 5.209 0.217 1.00 89.56 98 ILE A O 1
ATOM 786 N N . PRO A 1 99 ? -4.470 4.884 1.561 1.00 92.31 99 PRO A N 1
ATOM 787 C CA . PRO A 1 99 ? -3.504 4.956 0.474 1.00 92.31 99 PRO A CA 1
ATOM 788 C C . PRO A 1 99 ? -3.604 3.712 -0.415 1.00 92.31 99 PRO A C 1
ATOM 790 O O . PRO A 1 99 ? -3.846 2.613 0.086 1.00 92.31 99 PRO A O 1
ATOM 793 N N . ASN A 1 100 ? -3.323 3.867 -1.704 1.00 93.50 100 ASN A N 1
ATOM 794 C CA . ASN A 1 100 ? -3.102 2.757 -2.627 1.00 93.50 100 ASN A CA 1
ATOM 795 C C . ASN A 1 100 ? -1.630 2.698 -3.041 1.00 93.50 100 ASN A C 1
ATOM 797 O O . ASN A 1 100 ? -0.946 3.725 -3.096 1.00 93.50 100 ASN A O 1
ATOM 801 N N . ILE A 1 101 ? -1.156 1.505 -3.392 1.00 94.06 101 ILE A N 1
ATOM 802 C CA . ILE A 1 101 ? 0.050 1.339 -4.198 1.00 94.06 101 ILE A CA 1
ATOM 803 C C . ILE A 1 101 ? -0.367 1.326 -5.662 1.00 94.06 101 ILE A C 1
ATOM 805 O O . ILE A 1 101 ? -1.027 0.398 -6.123 1.00 94.06 101 ILE A O 1
ATOM 809 N N . PHE A 1 102 ? 0.043 2.361 -6.380 1.00 93.62 102 PHE A N 1
ATOM 810 C CA . PHE A 1 102 ? -0.081 2.440 -7.825 1.00 93.62 102 PHE A CA 1
ATOM 811 C C . PHE A 1 102 ? 1.062 1.672 -8.479 1.00 93.62 102 PHE A C 1
ATOM 813 O O . PHE A 1 102 ? 2.229 1.885 -8.137 1.00 93.62 102 PHE A O 1
ATOM 820 N N . ILE A 1 103 ? 0.721 0.811 -9.430 1.00 92.88 103 ILE A N 1
ATOM 821 C CA . ILE A 1 103 ? 1.638 -0.063 -10.156 1.00 92.88 103 ILE A CA 1
ATOM 822 C C . ILE A 1 103 ? 1.496 0.240 -11.637 1.00 92.88 103 ILE A C 1
ATOM 824 O O . ILE A 1 103 ? 0.392 0.252 -12.178 1.00 92.88 103 ILE A O 1
ATOM 828 N N . TYR A 1 104 ? 2.620 0.470 -12.307 1.00 89.25 104 TYR A N 1
ATOM 829 C CA . TYR A 1 104 ? 2.631 0.741 -13.737 1.00 89.25 104 TYR A CA 1
ATOM 830 C C . TYR A 1 104 ? 3.782 0.004 -14.437 1.00 89.25 104 TYR A C 1
ATOM 832 O O . TYR A 1 104 ? 4.949 0.375 -14.244 1.00 89.25 104 TYR A O 1
ATOM 840 N N . PRO A 1 105 ? 3.498 -1.018 -15.263 1.00 82.06 105 PRO A N 1
ATOM 841 C CA . PRO A 1 105 ? 4.535 -1.761 -15.980 1.00 82.06 105 PRO A CA 1
ATOM 842 C C . PRO A 1 105 ? 5.272 -0.870 -17.006 1.00 82.06 105 PRO A C 1
ATOM 844 O O . PRO A 1 105 ? 4.665 -0.082 -17.739 1.00 82.06 105 PRO A O 1
ATOM 847 N N . LYS A 1 106 ? 6.618 -0.921 -17.041 1.00 68.56 106 LYS A N 1
ATOM 848 C CA . LYS A 1 106 ? 7.442 0.140 -17.662 1.00 68.56 106 LYS A CA 1
ATOM 849 C C . LYS A 1 106 ? 7.546 0.225 -19.198 1.00 68.56 106 LYS A C 1
ATOM 851 O O . LYS A 1 106 ? 8.044 1.279 -19.607 1.00 68.56 106 LYS A O 1
ATOM 856 N N . PRO A 1 107 ? 7.073 -0.673 -20.093 1.00 61.56 107 PRO A N 1
ATOM 857 C CA . PRO A 1 107 ? 7.087 -0.341 -21.526 1.00 61.56 107 PRO A CA 1
ATOM 858 C C . PRO A 1 107 ? 6.414 1.015 -21.829 1.00 61.56 107 PRO A C 1
ATOM 860 O O . PRO A 1 107 ? 6.829 1.718 -22.748 1.00 61.56 107 PRO A O 1
ATOM 863 N N . ALA A 1 108 ? 5.4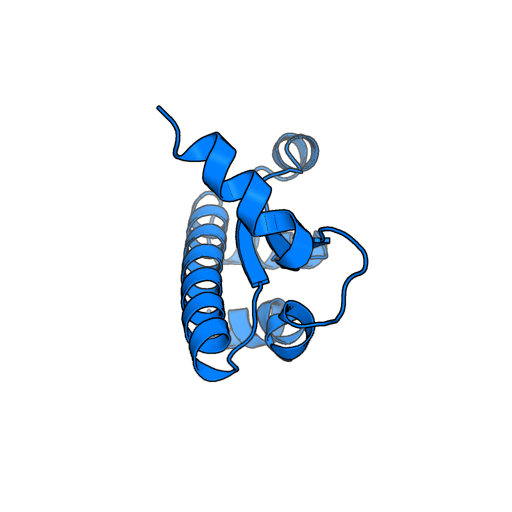59 1.444 -20.990 1.00 56.06 108 ALA A N 1
ATOM 864 C CA . ALA A 1 108 ? 4.787 2.738 -21.090 1.00 56.06 108 ALA A CA 1
ATOM 865 C C . ALA A 1 108 ? 5.254 3.817 -20.071 1.00 56.06 108 ALA A C 1
ATOM 867 O O . ALA A 1 108 ? 4.921 4.995 -20.222 1.00 56.06 108 ALA A O 1
ATOM 868 N N . SER A 1 109 ? 6.051 3.478 -19.047 1.00 54.81 109 SER A N 1
ATOM 869 C CA . SER A 1 109 ? 6.430 4.432 -17.981 1.00 54.81 109 SER A CA 1
ATOM 870 C C . SER A 1 109 ? 7.565 5.380 -18.383 1.00 54.81 109 SER A C 1
ATOM 872 O O . SER A 1 109 ? 7.620 6.510 -17.897 1.00 54.81 109 SER A O 1
ATOM 874 N N . VAL A 1 110 ? 8.466 4.943 -19.275 1.00 60.81 110 VAL A N 1
ATOM 875 C CA . VAL A 1 110 ? 9.621 5.734 -19.734 1.00 60.81 110 VAL A CA 1
ATOM 876 C C . VAL A 1 110 ? 9.132 7.017 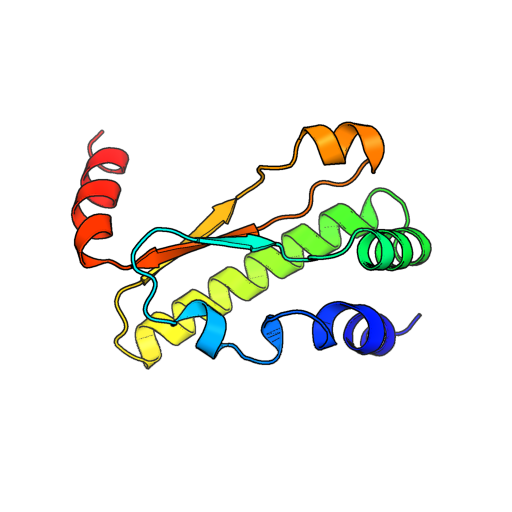-20.414 1.00 60.81 110 VAL A C 1
ATOM 878 O O . VAL A 1 110 ? 9.681 8.098 -20.197 1.00 60.81 110 VAL A O 1
ATOM 881 N N . GLY A 1 111 ? 8.028 6.920 -21.164 1.00 61.19 111 GLY A N 1
ATOM 882 C CA . GLY A 1 111 ? 7.355 8.068 -21.769 1.00 61.19 111 GLY A CA 1
ATOM 883 C C . GLY A 1 111 ? 6.656 8.977 -20.753 1.00 61.19 111 GLY A C 1
ATOM 884 O O . GLY A 1 111 ? 6.665 10.195 -20.926 1.00 61.19 111 GLY A O 1
ATOM 885 N N . PHE A 1 112 ? 6.080 8.420 -19.682 1.00 63.00 112 PHE A N 1
ATOM 886 C CA . PHE A 1 112 ? 5.442 9.200 -18.617 1.00 63.00 112 PHE A CA 1
ATOM 887 C C . PHE A 1 112 ? 6.471 9.984 -17.795 1.00 63.00 112 PHE A C 1
ATOM 889 O O . PHE A 1 112 ? 6.339 11.199 -17.659 1.00 63.00 112 PHE A O 1
ATOM 896 N N . PHE A 1 113 ? 7.544 9.329 -17.336 1.00 64.19 113 PHE A N 1
ATOM 897 C CA . PHE A 1 113 ? 8.611 9.968 -16.558 1.00 64.19 113 PHE A CA 1
ATOM 898 C C . PHE A 1 113 ? 9.277 11.123 -17.316 1.00 64.19 113 PHE A C 1
ATOM 900 O O . PHE A 1 113 ? 9.546 12.177 -16.737 1.00 64.19 113 PHE A O 1
ATOM 907 N N . GLY A 1 114 ? 9.483 10.965 -18.628 1.00 65.06 114 GLY A N 1
ATOM 908 C CA . GLY A 1 114 ? 10.004 12.031 -19.485 1.00 65.06 114 GLY A CA 1
ATOM 909 C C . GLY A 1 114 ? 9.087 13.259 -19.590 1.00 65.06 114 GLY A C 1
ATOM 910 O O . GLY A 1 114 ? 9.584 14.368 -19.771 1.00 65.06 114 GLY A O 1
ATOM 911 N N . LYS A 1 115 ? 7.764 13.101 -19.444 1.00 69.00 115 LYS A N 1
ATOM 912 C CA . LYS A 1 115 ? 6.800 14.219 -19.485 1.00 69.00 115 LYS A CA 1
ATOM 913 C C . LYS A 1 115 ? 6.762 15.027 -18.186 1.00 69.00 115 LYS A C 1
ATOM 915 O O . LYS A 1 115 ? 6.581 16.234 -18.247 1.00 69.00 115 LYS A O 1
ATOM 920 N N . ILE A 1 116 ? 6.952 14.384 -17.033 1.00 70.31 116 ILE A N 1
ATOM 921 C CA . ILE A 1 116 ? 6.947 15.053 -15.716 1.00 70.31 116 ILE A CA 1
ATOM 922 C C . ILE A 1 116 ? 8.291 15.700 -15.350 1.00 70.31 116 ILE A C 1
ATOM 924 O O . ILE A 1 116 ? 8.325 16.597 -14.512 1.00 70.31 116 ILE A O 1
ATOM 928 N N . THR A 1 117 ? 9.395 15.263 -15.965 1.00 69.50 117 THR A N 1
ATOM 929 C CA . THR A 1 117 ? 10.752 15.775 -15.683 1.00 69.50 117 THR A CA 1
ATOM 930 C C . THR A 1 117 ? 11.248 16.824 -16.677 1.00 69.50 117 THR A C 1
ATOM 932 O O . THR A 1 117 ? 12.176 17.562 -16.353 1.00 69.50 117 THR A O 1
ATOM 935 N N . ARG A 1 118 ? 10.623 16.949 -17.856 1.00 55.91 118 ARG A N 1
ATOM 936 C CA . ARG A 1 118 ? 10.837 18.092 -18.755 1.00 55.91 118 ARG A CA 1
ATOM 937 C C . ARG A 1 118 ? 10.100 19.317 -18.204 1.00 55.91 118 ARG A C 1
ATOM 939 O O . ARG A 1 118 ? 8.943 19.550 -18.543 1.00 55.91 118 ARG A O 1
ATOM 946 N N . LYS A 1 119 ? 10.779 20.065 -17.338 1.00 48.12 119 LYS A N 1
ATOM 947 C CA . LYS A 1 119 ? 10.522 21.490 -17.105 1.00 48.12 119 LYS A CA 1
ATOM 948 C C . LYS A 1 119 ? 11.503 22.318 -17.917 1.00 48.12 119 LYS A C 1
ATOM 950 O O . LYS A 1 119 ? 12.680 21.901 -17.985 1.00 48.12 119 LYS A O 1
#

pLDDT: mean 81.05, std 10.53, range [48.12, 94.81]

Secondary structure (DSSP, 8-state):
--HHHHHHHTGGGSGGG-GGGGGS--SS-EEEESS--HHHHHHHHHHH-HHHHHHHHHHHHHHHHHHHHHHHHHHT--EEEEEE---HHHHHHHSSPPPEEEEEETTTHHHHHHHHH--

Foldseek 3Di:
DDPVVLCVQFVVVACVVPPCVLVDPDPFKDWGWSGPDVVNLVVLCVPLPLVRSQVVQVVVLVVVQVVNVVVCVVVVAAKDWDKDFDPVVCCVVVVHTTIIIMIGHPVPVVVVVVVVPPD

Radius of gyration: 15.55 Å; chains: 1; bounding box: 35×34×44 Å